Protein AF-A0A8J2BP84-F1 (afdb_monomer_lite)

Secondary structure (DSSP, 8-state):
-HHHHHHHHHHHHHSGGG--HHHHHHHHHHHHHHHHHHHHHHHHHHHHHHHHS-HHHHHHHHHHHHHHHHHHHHHHHHHHHHHHHHHS---HHHHHHHHHHHHHHHHHHHHHHHHHHHHHHHHHT--HHHHHHHHHHHHHHHHHHHHHHHHHHHHHHHTS-GGGSSS----

Structure (mmCIF, N/CA/C/O backbone):
data_AF-A0A8J2BP84-F1
#
_entry.id   AF-A0A8J2BP84-F1
#
loop_
_atom_site.group_PDB
_atom_site.id
_atom_site.type_symbol
_atom_site.label_atom_id
_atom_site.label_alt_id
_atom_site.label_comp_id
_atom_site.label_asym_id
_atom_site.label_entity_id
_atom_site.label_seq_id
_atom_site.pdbx_PDB_ins_code
_atom_site.Cartn_x
_atom_site.Cartn_y
_atom_site.Cartn_z
_atom_site.occupancy
_atom_site.B_iso_or_equiv
_atom_site.auth_seq_id
_atom_site.auth_comp_id
_atom_site.auth_asym_id
_atom_site.auth_atom_id
_atom_site.pdbx_PDB_model_num
ATOM 1 N N . MET A 1 1 ? 14.539 -9.944 6.722 1.00 58.09 1 MET A N 1
ATOM 2 C CA . MET A 1 1 ? 13.502 -8.927 7.027 1.00 58.09 1 MET A CA 1
ATOM 3 C C . MET A 1 1 ? 12.107 -9.347 6.558 1.00 58.09 1 MET A C 1
ATOM 5 O O . MET A 1 1 ? 11.190 -9.264 7.365 1.00 58.09 1 MET A O 1
ATOM 9 N N . CYS A 1 2 ? 11.937 -9.873 5.337 1.00 66.06 2 CYS A N 1
ATOM 10 C CA . CYS A 1 2 ? 10.621 -10.254 4.800 1.00 66.06 2 CYS A CA 1
ATOM 11 C C . CYS A 1 2 ? 9.851 -11.260 5.674 1.00 66.06 2 CYS A C 1
ATOM 13 O O . CYS A 1 2 ? 8.708 -10.993 6.009 1.00 66.06 2 CYS A O 1
ATOM 15 N N . VAL A 1 3 ? 10.474 -12.345 6.149 1.00 78.75 3 VAL A N 1
ATOM 16 C CA . VAL A 1 3 ? 9.793 -13.380 6.966 1.00 78.75 3 VAL A CA 1
ATOM 17 C C . VAL A 1 3 ? 9.072 -12.801 8.194 1.00 78.75 3 VAL A C 1
ATOM 19 O O . VAL A 1 3 ? 7.937 -13.172 8.478 1.00 78.75 3 VAL A O 1
ATOM 22 N N . ARG A 1 4 ? 9.687 -11.831 8.887 1.00 85.62 4 ARG A N 1
ATOM 23 C CA . ARG A 1 4 ? 9.057 -11.154 10.035 1.00 85.62 4 ARG A CA 1
ATOM 24 C C . ARG A 1 4 ? 7.868 -10.293 9.610 1.00 85.62 4 ARG A C 1
ATOM 26 O O . ARG A 1 4 ? 6.871 -10.259 10.321 1.00 85.62 4 ARG A O 1
ATOM 33 N N . ALA A 1 5 ? 7.959 -9.625 8.461 1.00 82.00 5 ALA A N 1
ATOM 34 C CA . ALA A 1 5 ? 6.855 -8.840 7.916 1.00 82.00 5 ALA A CA 1
ATOM 35 C C . ALA A 1 5 ? 5.681 -9.741 7.487 1.00 82.00 5 ALA A C 1
ATOM 37 O O . ALA A 1 5 ? 4.539 -9.454 7.828 1.00 82.00 5 ALA A O 1
ATOM 38 N N . PHE A 1 6 ? 5.959 -10.875 6.836 1.00 86.75 6 PHE A N 1
ATOM 39 C CA . PHE A 1 6 ? 4.956 -11.890 6.491 1.00 86.75 6 PHE A CA 1
ATOM 40 C C . PHE A 1 6 ? 4.245 -12.444 7.735 1.00 86.75 6 PHE A C 1
ATOM 42 O O . PHE A 1 6 ? 3.014 -12.457 7.793 1.00 86.75 6 PHE A O 1
ATOM 49 N N . ALA A 1 7 ? 5.004 -12.850 8.757 1.00 88.75 7 ALA A N 1
ATOM 50 C CA . ALA A 1 7 ? 4.446 -13.325 10.024 1.00 88.75 7 ALA A CA 1
ATOM 51 C C . ALA A 1 7 ? 3.597 -12.244 10.716 1.00 88.75 7 ALA A C 1
ATOM 53 O O . ALA A 1 7 ? 2.510 -12.522 11.216 1.00 88.75 7 ALA A O 1
ATOM 54 N N . TYR A 1 8 ? 4.057 -10.991 10.687 1.00 90.06 8 TYR A N 1
ATOM 55 C CA . TYR A 1 8 ? 3.323 -9.871 11.263 1.00 90.06 8 TYR A CA 1
ATOM 56 C C . TYR A 1 8 ? 1.966 -9.668 10.579 1.00 90.06 8 TYR A C 1
ATOM 58 O O . TYR A 1 8 ? 0.946 -9.750 11.259 1.00 90.06 8 TYR A O 1
ATOM 66 N N . TYR A 1 9 ? 1.926 -9.485 9.252 1.00 91.62 9 TYR A N 1
ATOM 67 C CA . TYR A 1 9 ? 0.669 -9.256 8.524 1.00 91.62 9 TYR A CA 1
ATOM 68 C C . TYR A 1 9 ? -0.277 -10.459 8.584 1.00 91.62 9 TYR A C 1
ATOM 70 O O . TYR A 1 9 ? -1.474 -10.287 8.801 1.00 91.62 9 TYR A O 1
ATOM 78 N N . SER A 1 10 ? 0.246 -11.682 8.468 1.00 91.12 10 SER A N 1
ATOM 79 C CA . SER A 1 10 ? -0.575 -12.894 8.595 1.00 91.12 10 SER A CA 1
ATOM 80 C C . SER A 1 10 ? -1.222 -13.031 9.976 1.00 91.12 10 SER A C 1
ATOM 82 O O . SER A 1 10 ? -2.355 -13.501 10.060 1.00 91.12 10 SER A O 1
ATOM 84 N N . SER A 1 11 ? -0.579 -12.543 11.047 1.00 92.81 11 SER A N 1
ATOM 85 C CA . SER A 1 11 ? -1.179 -12.549 12.389 1.00 92.81 11 SER A CA 1
ATOM 86 C C . SER A 1 11 ? -2.454 -11.702 12.491 1.00 92.81 11 SER A C 1
ATOM 88 O O . SER A 1 11 ? -3.328 -12.015 13.292 1.00 92.81 11 SER A O 1
ATOM 90 N N . PHE A 1 12 ? -2.605 -10.652 11.674 1.00 91.88 12 PHE A N 1
ATOM 91 C CA . PHE A 1 12 ? -3.838 -9.854 11.640 1.00 91.88 12 PHE A CA 1
ATOM 92 C C . PHE A 1 12 ? -4.979 -10.579 10.933 1.00 91.88 12 PHE A C 1
ATOM 94 O O . PHE A 1 12 ? -6.133 -10.309 11.243 1.00 91.88 12 PHE A O 1
ATOM 101 N N . LEU A 1 13 ? -4.668 -11.522 10.040 1.00 90.06 13 LEU A N 1
ATOM 102 C CA . LEU A 1 13 ? -5.655 -12.351 9.347 1.00 90.06 13 LEU A CA 1
ATOM 103 C C . LEU A 1 13 ? -6.114 -13.525 10.211 1.00 90.06 13 LEU A C 1
ATOM 105 O O . LEU A 1 13 ? -7.298 -13.840 10.246 1.00 90.06 13 LEU A O 1
ATOM 109 N N . SE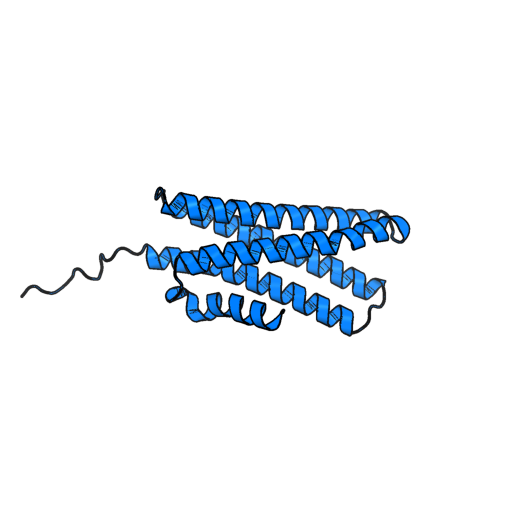R A 1 14 ? -5.183 -14.175 10.912 1.00 88.75 14 SER A N 1
ATOM 110 C CA . SER A 1 14 ? -5.485 -15.360 11.722 1.00 88.75 14 SER A CA 1
ATOM 111 C C . SER A 1 14 ? -6.005 -15.029 13.121 1.00 88.75 14 SER A C 1
ATOM 113 O O . SER A 1 14 ? -6.724 -15.833 13.706 1.00 88.75 14 SER A O 1
ATOM 115 N N . GLN A 1 15 ? -5.655 -13.861 13.668 1.00 90.12 15 GLN A N 1
ATOM 116 C CA . GLN A 1 15 ? -5.951 -13.484 15.055 1.00 90.12 15 GLN A CA 1
ATOM 117 C C . GLN A 1 15 ? -6.616 -12.104 15.156 1.00 90.12 15 GLN A C 1
ATOM 119 O O . GLN A 1 15 ? -6.401 -11.381 16.123 1.00 90.12 15 GLN A O 1
ATOM 124 N N . THR A 1 16 ? -7.429 -11.714 14.167 1.00 87.38 16 THR A N 1
ATOM 125 C CA . THR A 1 16 ? -8.036 -10.371 14.092 1.00 87.38 16 THR A CA 1
ATOM 126 C C . THR A 1 16 ? -8.740 -9.956 15.388 1.00 87.38 16 THR A C 1
ATOM 128 O O . THR A 1 16 ? -8.569 -8.832 15.843 1.00 87.38 16 THR A O 1
ATOM 131 N N . GLN A 1 17 ? -9.512 -10.857 16.005 1.00 85.31 17 GLN A N 1
ATOM 132 C CA . GLN A 1 17 ? -10.330 -10.545 17.185 1.00 85.31 17 GLN A CA 1
ATOM 133 C C . GLN A 1 17 ? -9.518 -10.311 18.464 1.00 85.31 17 GLN A C 1
ATOM 135 O O . GLN A 1 17 ? -10.007 -9.643 19.369 1.00 85.31 17 GLN A O 1
ATOM 140 N N . SER A 1 18 ? -8.298 -10.847 18.553 1.00 86.50 18 SER A N 1
ATOM 141 C CA . SER A 1 18 ? -7.434 -10.650 19.721 1.00 86.50 18 SER A CA 1
ATOM 142 C C . SER A 1 18 ? -6.536 -9.420 19.596 1.00 86.50 18 SER A C 1
ATOM 144 O O . SER A 1 18 ? -5.752 -9.161 20.505 1.00 86.50 18 SER A O 1
ATOM 146 N N . LYS A 1 19 ? -6.596 -8.694 18.471 1.00 90.69 19 LYS A N 1
ATOM 147 C CA . LYS A 1 19 ? -5.803 -7.482 18.254 1.00 90.69 19 LYS A CA 1
ATOM 148 C C . LYS A 1 19 ? -6.382 -6.297 19.011 1.00 90.69 19 LYS A C 1
ATOM 150 O O . LYS A 1 19 ? -7.598 -6.169 19.169 1.00 90.69 19 LYS A O 1
ATOM 155 N N . THR A 1 20 ? -5.498 -5.415 19.445 1.00 89.31 20 THR A N 1
ATOM 156 C CA . THR A 1 20 ? -5.853 -4.156 20.099 1.00 89.31 20 THR A CA 1
ATOM 157 C C . THR A 1 20 ? -5.891 -3.006 19.098 1.00 89.31 20 THR A C 1
ATOM 159 O O . THR A 1 20 ? -5.466 -3.117 17.946 1.00 89.31 20 THR A O 1
ATOM 162 N N . ARG A 1 21 ? -6.382 -1.853 19.553 1.00 85.88 21 ARG A N 1
ATOM 163 C CA . ARG A 1 21 ? -6.298 -0.595 18.805 1.00 85.88 21 ARG A CA 1
ATOM 164 C C . ARG A 1 21 ? -4.848 -0.266 18.441 1.00 85.88 21 ARG A C 1
ATOM 166 O O . ARG A 1 21 ? -4.568 0.158 17.320 1.00 85.88 21 ARG A O 1
ATOM 173 N N . GLU A 1 22 ? -3.947 -0.412 19.404 1.00 89.69 22 GLU A N 1
ATOM 174 C CA . GLU A 1 22 ? -2.531 -0.086 19.270 1.00 89.69 22 GLU A CA 1
ATOM 175 C C . GLU A 1 22 ? -1.877 -0.965 18.200 1.00 89.69 22 GLU A C 1
ATOM 177 O O . GLU A 1 22 ? -1.123 -0.446 17.373 1.00 89.69 22 GLU A O 1
ATOM 182 N N . ASP A 1 23 ? -2.260 -2.246 18.130 1.00 92.06 23 ASP A N 1
ATOM 183 C CA . ASP A 1 23 ? -1.805 -3.169 17.087 1.00 92.06 23 ASP A CA 1
ATOM 184 C C . ASP A 1 23 ? -2.177 -2.662 15.684 1.00 92.06 23 ASP A C 1
ATOM 186 O O . ASP A 1 23 ? -1.351 -2.691 14.771 1.00 92.06 23 ASP A O 1
ATOM 190 N N . PHE A 1 24 ? -3.400 -2.151 15.489 1.00 91.44 24 PHE A N 1
ATOM 191 C CA . PHE A 1 24 ? -3.825 -1.604 14.193 1.00 91.44 24 PHE A CA 1
ATOM 192 C C . PHE A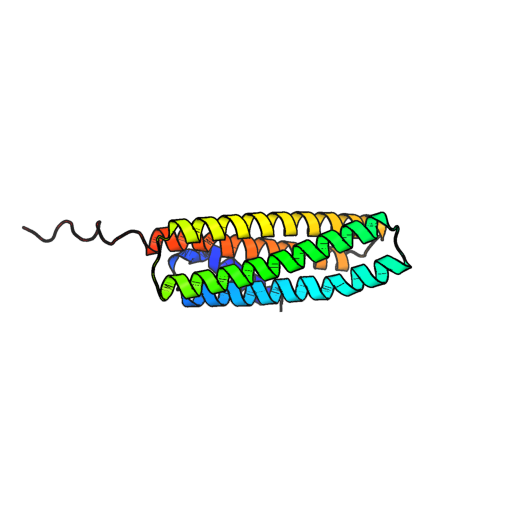 1 24 ? -3.143 -0.273 13.853 1.00 91.44 24 PHE A C 1
ATOM 194 O O . PHE A 1 24 ? -2.791 -0.035 12.697 1.00 91.44 24 PHE A O 1
ATOM 201 N N . ILE A 1 25 ? -2.894 0.594 14.836 1.00 91.19 25 ILE A N 1
ATOM 202 C CA . ILE A 1 25 ? -2.124 1.829 14.608 1.00 91.19 25 ILE A CA 1
ATOM 203 C C . ILE A 1 25 ? -0.691 1.498 14.173 1.00 91.19 25 ILE A C 1
ATOM 205 O O . ILE A 1 25 ? -0.152 2.151 13.270 1.00 91.19 25 ILE A O 1
ATOM 209 N N . GLU A 1 26 ? -0.080 0.487 14.793 1.00 94.00 26 GLU A N 1
ATOM 210 C CA . GLU A 1 26 ? 1.238 -0.007 14.404 1.00 94.00 26 GLU A CA 1
ATOM 211 C C . GLU A 1 26 ? 1.209 -0.651 13.011 1.00 94.00 26 GLU A C 1
ATOM 213 O O . GLU A 1 26 ? 2.096 -0.381 12.194 1.00 94.00 26 GLU A O 1
ATOM 218 N N . LEU A 1 27 ? 0.162 -1.420 12.694 1.00 94.94 27 LEU A N 1
ATOM 219 C CA . LEU A 1 27 ? -0.056 -1.991 11.367 1.00 94.94 27 LEU A CA 1
ATOM 220 C C . LEU A 1 27 ? -0.040 -0.905 10.289 1.00 94.94 27 LEU A C 1
ATOM 222 O O . LEU A 1 27 ? 0.685 -1.042 9.304 1.00 94.94 27 LEU A O 1
ATOM 226 N N . PHE A 1 28 ? -0.786 0.189 10.475 1.00 94.00 28 PHE A N 1
ATOM 227 C CA . PHE A 1 28 ? -0.814 1.289 9.506 1.00 94.00 28 PHE A CA 1
ATOM 228 C C . PHE A 1 28 ? 0.536 2.005 9.393 1.00 94.00 28 PHE A C 1
ATOM 230 O O . PHE A 1 28 ? 0.929 2.402 8.299 1.00 94.00 28 PHE A O 1
ATOM 237 N N . ALA A 1 29 ? 1.276 2.146 10.497 1.00 93.44 29 ALA A N 1
ATOM 238 C CA . ALA A 1 29 ? 2.617 2.727 10.467 1.00 93.44 29 ALA A CA 1
ATOM 239 C C . ALA A 1 29 ? 3.599 1.850 9.669 1.00 93.44 29 ALA A C 1
ATOM 241 O O . ALA A 1 29 ? 4.338 2.349 8.822 1.00 93.44 29 ALA A O 1
ATOM 242 N N . ARG A 1 30 ? 3.576 0.530 9.888 1.00 93.50 30 ARG A N 1
ATOM 243 C CA . ARG A 1 30 ? 4.419 -0.428 9.155 1.00 93.50 30 ARG A CA 1
ATOM 244 C C . ARG A 1 30 ? 4.015 -0.549 7.685 1.00 93.50 30 ARG A C 1
ATOM 246 O O . ARG A 1 30 ? 4.891 -0.658 6.829 1.00 93.50 30 ARG A O 1
ATOM 253 N N . ALA A 1 31 ? 2.717 -0.481 7.391 1.00 93.06 31 ALA A N 1
ATOM 254 C CA . ALA A 1 31 ? 2.197 -0.423 6.029 1.00 93.06 31 ALA A CA 1
ATOM 255 C C . ALA A 1 31 ? 2.714 0.815 5.284 1.00 93.06 31 ALA A C 1
ATOM 257 O O . ALA A 1 31 ? 3.232 0.681 4.179 1.00 93.06 31 ALA A O 1
ATOM 258 N N . LEU A 1 32 ? 2.663 1.989 5.923 1.00 93.88 32 LEU A N 1
ATOM 259 C CA . LEU A 1 32 ? 3.192 3.230 5.358 1.00 93.88 32 LEU A CA 1
ATOM 260 C C . LEU A 1 32 ? 4.685 3.115 5.033 1.00 93.88 32 LEU A C 1
ATOM 262 O O . LEU A 1 32 ? 5.104 3.482 3.939 1.00 93.88 32 LEU A O 1
ATOM 266 N N . ILE A 1 33 ? 5.485 2.577 5.961 1.00 93.31 33 ILE A N 1
ATOM 267 C CA . ILE A 1 33 ? 6.926 2.375 5.746 1.00 93.31 33 ILE A CA 1
ATOM 268 C C . ILE A 1 33 ? 7.168 1.471 4.532 1.00 93.31 33 ILE A C 1
ATOM 270 O O . ILE A 1 33 ? 8.008 1.791 3.693 1.00 93.31 33 ILE A O 1
ATOM 274 N N . LEU A 1 34 ? 6.425 0.365 4.417 1.00 91.38 34 LEU A N 1
ATOM 275 C CA . LEU A 1 34 ? 6.533 -0.532 3.267 1.00 91.38 34 LEU A CA 1
ATOM 276 C C . LEU A 1 34 ? 6.223 0.202 1.955 1.00 91.38 34 LEU A C 1
ATOM 278 O O . LEU A 1 34 ? 6.973 0.056 0.994 1.00 91.38 34 LEU A O 1
ATOM 282 N N . ASP A 1 35 ? 5.162 1.006 1.912 1.00 92.56 35 ASP A N 1
ATOM 283 C CA . ASP A 1 35 ? 4.772 1.725 0.694 1.00 92.56 35 ASP A CA 1
ATOM 284 C C . ASP A 1 35 ? 5.762 2.818 0.299 1.00 92.56 35 ASP A C 1
ATOM 286 O O . ASP A 1 35 ? 6.073 2.955 -0.884 1.00 92.56 35 ASP A O 1
ATOM 290 N N . VAL A 1 36 ? 6.335 3.526 1.275 1.00 93.25 36 VAL A N 1
ATOM 291 C CA . VAL A 1 36 ? 7.424 4.480 1.030 1.00 93.25 36 VAL A CA 1
ATOM 292 C C . VAL A 1 36 ? 8.652 3.764 0.468 1.00 93.25 36 VAL A C 1
ATOM 294 O O . VAL A 1 36 ? 9.230 4.232 -0.509 1.00 93.25 36 VAL A O 1
ATOM 297 N N . ILE A 1 37 ? 9.034 2.610 1.025 1.00 91.81 37 ILE A N 1
ATOM 298 C CA . ILE A 1 37 ? 10.157 1.821 0.498 1.00 91.81 37 ILE A CA 1
ATOM 299 C C . ILE A 1 37 ? 9.880 1.394 -0.947 1.00 91.81 37 ILE A C 1
ATOM 301 O O . ILE A 1 37 ? 10.747 1.557 -1.802 1.00 91.81 37 ILE A O 1
ATOM 305 N N . LEU A 1 38 ? 8.679 0.887 -1.245 1.00 90.06 38 LEU A N 1
ATOM 306 C CA . LEU A 1 38 ? 8.315 0.472 -2.603 1.00 90.06 38 LEU A CA 1
ATOM 307 C C . LEU A 1 38 ? 8.330 1.639 -3.593 1.00 90.06 38 LEU A C 1
ATOM 309 O O . LEU A 1 38 ? 8.813 1.475 -4.711 1.00 90.06 38 LEU A O 1
ATOM 313 N N . PHE A 1 39 ? 7.845 2.810 -3.180 1.00 92.94 39 PHE A N 1
ATOM 314 C CA . PHE A 1 39 ? 7.928 4.034 -3.970 1.00 92.94 39 PHE A CA 1
ATOM 315 C C . PHE A 1 39 ? 9.387 4.407 -4.267 1.00 92.94 39 PHE A C 1
ATOM 317 O O . PHE A 1 39 ? 9.753 4.556 -5.430 1.00 92.94 39 PHE A O 1
ATOM 324 N N . LEU A 1 40 ? 10.241 4.480 -3.240 1.00 92.88 40 LEU A N 1
ATOM 325 C CA . LEU A 1 40 ? 11.648 4.864 -3.391 1.00 92.88 40 LEU A CA 1
ATOM 326 C C . LEU A 1 40 ? 12.433 3.877 -4.264 1.00 92.88 40 LEU A C 1
ATOM 328 O O . LEU A 1 40 ? 13.209 4.296 -5.117 1.00 92.88 40 LEU A O 1
ATOM 332 N N . VAL A 1 41 ? 12.199 2.573 -4.099 1.00 89.31 41 VAL A N 1
ATOM 333 C CA . VAL A 1 41 ? 12.844 1.522 -4.905 1.00 89.31 41 VAL A CA 1
ATOM 334 C C . VAL A 1 41 ? 12.393 1.565 -6.370 1.00 89.31 41 VAL A C 1
ATOM 336 O O . VAL A 1 41 ? 13.138 1.146 -7.255 1.00 89.31 41 VAL A O 1
ATOM 339 N N . GLN A 1 42 ? 11.206 2.103 -6.660 1.00 88.19 42 GLN A N 1
ATOM 340 C CA . GLN A 1 42 ? 10.713 2.244 -8.030 1.00 88.19 42 GLN A CA 1
ATOM 341 C C . GLN A 1 42 ? 11.294 3.477 -8.753 1.00 88.19 42 GLN A 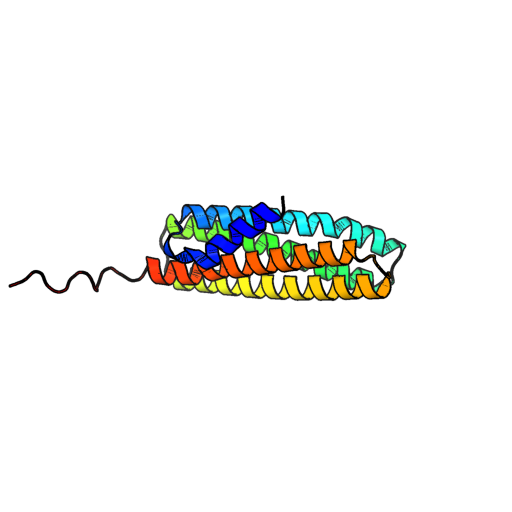C 1
ATOM 343 O O . GLN A 1 42 ? 11.306 3.494 -9.984 1.00 88.19 42 GLN A O 1
ATOM 348 N N . ILE A 1 43 ? 11.834 4.476 -8.039 1.00 89.94 43 ILE A N 1
ATOM 349 C CA . ILE A 1 43 ? 12.420 5.684 -8.654 1.00 89.94 43 ILE A CA 1
ATOM 350 C C . ILE A 1 43 ? 13.592 5.346 -9.594 1.00 89.94 43 ILE A C 1
ATOM 352 O O . ILE A 1 43 ? 13.531 5.761 -10.753 1.00 89.94 43 ILE A O 1
ATOM 356 N N . PRO A 1 44 ? 14.617 4.560 -9.191 1.00 86.25 44 PRO A N 1
ATOM 357 C CA . PRO A 1 44 ? 15.705 4.181 -10.096 1.00 86.25 44 PRO A CA 1
ATOM 358 C C . PRO A 1 44 ? 15.213 3.487 -11.367 1.00 86.25 44 PRO A C 1
ATOM 360 O O . PRO A 1 44 ? 15.758 3.707 -12.442 1.00 86.25 44 PRO A O 1
ATOM 363 N N . SER A 1 45 ? 14.143 2.691 -11.267 1.00 81.31 45 SER A N 1
ATOM 364 C CA . SER A 1 45 ? 13.533 2.035 -12.426 1.00 81.31 45 SER A CA 1
ATOM 365 C C . SER A 1 45 ? 12.963 3.051 -13.424 1.00 81.31 45 SER A C 1
ATOM 367 O O . SER A 1 45 ? 13.094 2.852 -14.629 1.00 81.31 45 SER A O 1
ATOM 369 N N . VAL A 1 46 ? 12.381 4.163 -12.968 1.00 84.75 46 VAL A N 1
ATOM 370 C CA . VAL A 1 46 ? 11.947 5.247 -13.868 1.00 84.75 46 VAL A CA 1
ATOM 371 C C . VAL A 1 46 ? 13.154 5.946 -14.491 1.00 84.75 46 VAL A C 1
ATOM 373 O O . VAL A 1 46 ? 13.184 6.097 -15.705 1.00 84.75 46 VAL A O 1
ATOM 376 N N . VAL A 1 47 ? 14.155 6.313 -13.684 1.00 85.62 47 VAL A N 1
ATOM 377 C CA . VAL A 1 47 ? 15.346 7.053 -14.146 1.00 85.62 47 VAL A CA 1
ATOM 378 C C . VAL A 1 47 ? 16.106 6.270 -15.217 1.00 85.62 47 VAL A C 1
ATOM 380 O O . VAL A 1 47 ? 16.325 6.788 -16.304 1.00 85.62 47 VAL A O 1
ATOM 383 N N . ILE A 1 48 ? 16.414 4.997 -14.955 1.00 80.31 48 ILE A N 1
ATOM 384 C CA . ILE A 1 48 ? 17.051 4.105 -15.936 1.00 80.31 48 ILE A CA 1
ATOM 385 C C . ILE A 1 48 ? 16.123 3.903 -17.144 1.00 80.31 48 ILE A C 1
ATOM 387 O O . ILE A 1 48 ? 16.568 3.849 -18.284 1.00 80.31 48 ILE A O 1
ATOM 391 N N . GLY A 1 49 ? 14.809 3.823 -16.922 1.00 78.38 49 GLY A N 1
ATOM 392 C CA . GLY A 1 49 ? 13.842 3.674 -18.007 1.00 78.38 49 GLY A CA 1
ATOM 393 C C . GLY A 1 49 ? 13.900 4.804 -19.035 1.00 78.38 49 GLY A C 1
ATOM 394 O O . GLY A 1 49 ? 13.758 4.526 -20.218 1.00 78.38 49 GLY A O 1
ATOM 395 N N . VAL A 1 50 ? 14.145 6.047 -18.611 1.00 79.94 50 VAL A N 1
ATOM 396 C CA . VAL A 1 50 ? 14.237 7.208 -19.517 1.00 79.94 50 VAL A CA 1
ATOM 397 C C . VAL A 1 50 ? 15.379 7.061 -20.525 1.00 79.94 50 VAL A C 1
ATOM 399 O O . VAL A 1 50 ? 15.252 7.520 -21.656 1.00 79.94 50 VAL A O 1
ATOM 402 N N . GLU A 1 51 ? 16.477 6.420 -20.130 1.00 78.75 51 GLU A N 1
ATOM 403 C CA . GLU A 1 51 ? 17.665 6.268 -20.975 1.00 78.75 51 GLU A CA 1
ATOM 404 C C . GLU A 1 51 ? 17.605 5.026 -21.876 1.00 78.75 51 GLU A C 1
ATOM 406 O O . GLU A 1 51 ? 18.171 5.037 -22.968 1.00 78.75 51 GLU A O 1
ATOM 411 N N . PHE A 1 52 ? 16.927 3.959 -21.436 1.00 76.50 52 PHE A N 1
ATOM 412 C CA . PHE A 1 52 ? 17.048 2.631 -22.054 1.00 76.50 52 PHE A CA 1
ATOM 413 C C . PHE A 1 52 ? 15.731 2.004 -22.534 1.00 76.50 52 PHE A C 1
ATOM 415 O O . PHE A 1 52 ? 15.770 0.921 -23.116 1.00 76.50 52 PHE A O 1
ATOM 422 N N . LEU A 1 53 ? 14.569 2.620 -22.284 1.00 76.00 53 LEU A N 1
ATOM 423 C CA . LEU A 1 53 ? 13.262 2.062 -22.654 1.00 76.00 53 LEU A CA 1
ATOM 424 C C . LEU A 1 53 ? 12.455 2.993 -23.551 1.00 76.00 53 LEU A C 1
ATOM 426 O O . LEU A 1 53 ? 12.625 4.211 -23.538 1.00 76.00 53 LEU A O 1
ATOM 430 N N . ASP A 1 54 ? 11.501 2.403 -24.274 1.00 82.50 54 ASP A N 1
ATOM 431 C CA . ASP A 1 54 ? 10.549 3.167 -25.070 1.00 82.50 54 ASP A CA 1
ATOM 432 C C . ASP A 1 54 ? 9.752 4.155 -24.195 1.00 82.50 54 ASP A C 1
ATOM 434 O O . ASP A 1 54 ? 9.340 3.811 -23.077 1.00 82.50 54 ASP A O 1
ATOM 438 N N . PRO A 1 55 ? 9.425 5.354 -24.714 1.00 83.75 55 PRO A N 1
ATOM 439 C CA . PRO A 1 55 ? 8.684 6.376 -23.971 1.00 83.75 55 PRO A CA 1
ATOM 440 C C . PRO A 1 55 ? 7.347 5.891 -23.389 1.00 83.75 55 PRO A C 1
ATOM 442 O O . PRO A 1 55 ? 6.915 6.354 -22.332 1.00 83.75 55 PRO A O 1
ATOM 445 N N . SER A 1 56 ? 6.688 4.937 -24.052 1.00 84.12 56 SER A N 1
ATOM 446 C CA . SER A 1 56 ? 5.446 4.314 -23.582 1.00 84.12 56 SER A CA 1
ATOM 447 C C . SER A 1 56 ? 5.649 3.517 -22.289 1.00 84.12 56 SER A C 1
ATOM 449 O O . SER A 1 56 ? 4.846 3.632 -21.364 1.00 84.12 56 SER A O 1
ATOM 451 N N . TRP A 1 57 ? 6.745 2.765 -22.175 1.00 82.69 57 TRP A N 1
ATOM 452 C CA . TRP A 1 57 ? 7.097 2.022 -20.963 1.00 82.69 57 TRP A CA 1
ATOM 453 C C . TRP A 1 57 ? 7.529 2.946 -19.827 1.00 82.69 57 TRP A C 1
ATOM 455 O O . TRP A 1 57 ? 7.176 2.709 -18.669 1.00 82.69 57 TRP A O 1
ATOM 465 N N . VAL A 1 58 ? 8.226 4.039 -20.149 1.00 85.75 58 VAL A N 1
ATOM 466 C CA . VAL A 1 58 ? 8.540 5.096 -19.177 1.00 85.75 58 VAL A CA 1
ATOM 467 C C . VAL A 1 58 ? 7.255 5.693 -18.607 1.00 85.75 58 VAL A C 1
ATOM 469 O O . VAL A 1 58 ? 7.122 5.805 -17.388 1.00 85.75 58 VAL A O 1
ATOM 472 N N . LEU A 1 59 ? 6.274 6.001 -19.461 1.00 88.00 59 LEU A N 1
ATOM 473 C CA . LEU A 1 59 ? 4.984 6.538 -19.032 1.00 88.00 59 LEU A CA 1
ATOM 474 C C . LEU A 1 59 ? 4.247 5.576 -18.088 1.00 88.00 59 LEU A C 1
ATOM 476 O O . LEU A 1 59 ? 3.775 6.003 -17.035 1.00 88.00 59 LEU A O 1
ATOM 480 N N . VAL A 1 60 ? 4.206 4.277 -18.404 1.00 89.06 60 VAL A N 1
ATOM 481 C CA . VAL A 1 60 ? 3.615 3.253 -17.518 1.00 89.06 60 VAL A CA 1
ATOM 482 C C . VAL A 1 60 ? 4.308 3.238 -16.151 1.00 89.06 60 VAL A C 1
ATOM 484 O O . VAL A 1 60 ? 3.636 3.192 -15.118 1.00 89.06 60 VAL A O 1
ATOM 487 N N . ARG A 1 61 ? 5.643 3.344 -16.113 1.00 88.19 61 ARG A N 1
ATOM 488 C CA . ARG A 1 61 ? 6.404 3.390 -14.853 1.00 88.19 61 ARG A CA 1
ATOM 489 C C . ARG A 1 61 ? 6.146 4.665 -14.050 1.00 88.19 61 ARG A C 1
ATOM 491 O O . ARG A 1 61 ? 6.059 4.585 -12.826 1.00 88.19 61 ARG A O 1
ATOM 498 N N . VAL A 1 62 ? 5.994 5.815 -14.705 1.00 91.19 62 VAL A N 1
ATOM 499 C CA . VAL A 1 62 ? 5.628 7.083 -14.048 1.00 91.19 62 VAL A CA 1
ATOM 500 C C . VAL A 1 62 ? 4.221 7.000 -13.454 1.00 91.19 62 VAL A C 1
ATOM 502 O O . VAL A 1 62 ? 4.019 7.400 -12.308 1.00 91.19 62 VAL A O 1
ATOM 505 N N . ILE A 1 63 ? 3.262 6.421 -14.185 1.00 92.69 63 ILE A N 1
ATOM 506 C CA . ILE A 1 63 ? 1.903 6.181 -13.680 1.00 92.69 63 ILE A CA 1
ATOM 507 C C . ILE A 1 63 ? 1.956 5.264 -12.453 1.00 92.69 63 ILE A C 1
ATOM 509 O O . ILE A 1 63 ? 1.391 5.598 -11.414 1.00 92.69 63 ILE A O 1
ATOM 513 N N . LEU A 1 64 ? 2.688 4.148 -12.524 1.00 92.81 64 LEU A N 1
ATOM 514 C CA . LEU A 1 64 ? 2.876 3.258 -11.377 1.00 92.81 64 LEU A CA 1
ATOM 515 C C . LEU A 1 64 ? 3.491 3.992 -10.176 1.00 92.81 64 LEU A C 1
ATOM 517 O O . LEU A 1 64 ? 3.030 3.817 -9.049 1.00 92.81 64 LEU A O 1
ATOM 521 N N . LEU A 1 65 ? 4.503 4.831 -10.404 1.00 93.69 65 LEU A N 1
ATOM 522 C CA . LEU A 1 65 ? 5.147 5.614 -9.352 1.00 93.69 65 LEU A CA 1
ATOM 523 C C . LEU A 1 65 ? 4.152 6.574 -8.673 1.00 93.69 65 LEU A C 1
ATOM 525 O O . LEU A 1 65 ? 4.126 6.659 -7.444 1.00 93.69 65 LEU A O 1
ATOM 529 N N . ALA A 1 66 ? 3.289 7.235 -9.449 1.00 94.25 66 ALA A N 1
ATOM 530 C CA . ALA A 1 66 ? 2.227 8.091 -8.923 1.00 94.25 66 ALA A CA 1
ATOM 531 C C . ALA A 1 66 ? 1.203 7.300 -8.089 1.00 94.25 66 ALA A C 1
ATOM 533 O O . ALA A 1 66 ? 0.809 7.749 -7.012 1.00 94.25 66 ALA A O 1
ATOM 534 N N . PHE A 1 67 ? 0.821 6.099 -8.535 1.00 95.31 67 PHE A N 1
ATOM 535 C CA . PHE A 1 67 ? -0.070 5.212 -7.780 1.00 95.31 67 PHE A CA 1
ATOM 536 C C . PHE A 1 67 ? 0.555 4.754 -6.458 1.00 95.31 67 PHE A C 1
ATOM 538 O O . PHE A 1 67 ? -0.117 4.787 -5.429 1.00 95.31 67 PHE A O 1
ATOM 545 N N . LEU A 1 68 ? 1.841 4.386 -6.454 1.00 94.00 68 LEU A N 1
ATOM 546 C CA . LEU A 1 68 ? 2.567 4.007 -5.236 1.00 94.00 68 LEU A CA 1
ATOM 547 C C . LEU A 1 68 ? 2.647 5.165 -4.231 1.00 94.00 68 LEU A C 1
ATOM 549 O O . LEU A 1 68 ? 2.456 4.948 -3.035 1.00 94.00 68 LEU A O 1
ATOM 553 N N . LEU A 1 69 ? 2.877 6.392 -4.708 1.00 95.12 69 LEU A N 1
ATOM 554 C CA . LEU A 1 69 ? 2.872 7.581 -3.856 1.00 95.12 69 LEU A CA 1
ATOM 555 C C . LEU A 1 69 ? 1.481 7.857 -3.275 1.00 95.12 69 LEU A C 1
ATOM 557 O O . LEU A 1 69 ? 1.343 8.080 -2.073 1.00 95.12 69 LEU A O 1
ATOM 561 N N . ALA A 1 70 ? 0.447 7.811 -4.117 1.00 95.00 70 ALA A N 1
ATOM 562 C CA . ALA A 1 70 ? -0.935 7.989 -3.688 1.00 95.00 70 ALA A CA 1
ATOM 563 C C . ALA A 1 70 ? -1.356 6.923 -2.665 1.00 95.00 70 ALA A C 1
ATOM 565 O O . ALA A 1 70 ? -2.054 7.241 -1.706 1.00 95.00 70 ALA A O 1
ATOM 566 N N . ASP A 1 71 ? -0.885 5.683 -2.823 1.00 93.38 71 ASP A N 1
ATOM 567 C CA . ASP A 1 71 ? -1.114 4.589 -1.877 1.00 93.38 71 ASP A CA 1
ATOM 568 C C . ASP A 1 71 ? -0.490 4.897 -0.503 1.00 93.38 71 ASP A C 1
ATOM 570 O O . ASP A 1 71 ? -1.177 4.834 0.516 1.00 93.38 71 ASP A O 1
ATOM 574 N N . ALA A 1 72 ? 0.770 5.351 -0.464 1.00 94.12 72 ALA A N 1
ATOM 575 C CA . ALA A 1 72 ? 1.418 5.777 0.779 1.00 94.12 72 ALA A CA 1
ATOM 576 C C . ALA A 1 72 ? 0.663 6.938 1.458 1.00 94.12 72 ALA A C 1
ATOM 578 O O . ALA A 1 72 ? 0.416 6.911 2.667 1.00 94.12 72 ALA A O 1
ATOM 579 N N . ILE A 1 73 ? 0.232 7.937 0.681 1.00 95.38 73 ILE A N 1
ATOM 580 C CA . ILE A 1 73 ? -0.560 9.069 1.186 1.00 95.38 73 ILE A CA 1
ATOM 581 C C . ILE A 1 73 ? -1.906 8.587 1.744 1.00 95.38 73 ILE A C 1
ATOM 583 O O . ILE A 1 73 ? -2.312 9.020 2.824 1.00 95.38 73 ILE A O 1
ATOM 587 N N . ALA A 1 74 ? -2.586 7.670 1.055 1.00 94.38 74 ALA A N 1
ATOM 588 C CA . ALA A 1 74 ? -3.867 7.118 1.484 1.00 94.38 74 ALA A CA 1
ATOM 589 C C . ALA A 1 74 ? -3.747 6.366 2.820 1.00 94.38 74 ALA A C 1
ATOM 591 O O . ALA A 1 74 ? -4.590 6.533 3.704 1.00 94.38 74 ALA A O 1
ATOM 592 N N . ILE A 1 75 ? -2.666 5.605 3.012 1.00 94.88 75 ILE A N 1
ATOM 593 C CA . ILE A 1 75 ? -2.375 4.909 4.273 1.00 94.88 75 ILE A CA 1
ATOM 594 C C . ILE A 1 75 ? -2.051 5.895 5.398 1.00 94.88 75 ILE A C 1
ATOM 596 O O . ILE A 1 75 ? -2.557 5.744 6.514 1.00 94.88 75 ILE A O 1
ATOM 600 N N . ALA A 1 76 ? -1.259 6.934 5.120 1.00 94.56 76 ALA A N 1
ATOM 601 C CA . ALA A 1 76 ? -0.986 7.991 6.091 1.00 94.56 76 ALA A CA 1
ATOM 602 C C . ALA A 1 76 ? -2.282 8.705 6.520 1.00 94.56 76 ALA A C 1
ATOM 604 O O . ALA A 1 76 ? -2.528 8.887 7.715 1.00 94.56 76 ALA A O 1
ATOM 605 N N . ALA A 1 77 ? -3.149 9.038 5.560 1.00 93.19 77 ALA A N 1
ATOM 606 C CA . ALA A 1 77 ? -4.444 9.658 5.814 1.00 93.19 77 ALA A CA 1
ATOM 607 C C . ALA A 1 77 ? -5.376 8.742 6.622 1.00 93.19 77 ALA A C 1
ATOM 609 O O . ALA A 1 77 ? -6.018 9.206 7.568 1.00 93.19 77 ALA A O 1
ATOM 610 N N . LEU A 1 78 ? -5.417 7.441 6.305 1.00 93.25 78 LEU A N 1
ATOM 611 C CA . LEU A 1 78 ? -6.170 6.451 7.075 1.00 93.25 78 LEU A CA 1
ATOM 612 C C . LEU A 1 78 ? -5.686 6.403 8.523 1.00 93.25 78 LEU A C 1
ATOM 614 O O . LEU A 1 78 ? -6.500 6.505 9.437 1.00 93.25 78 LEU A O 1
ATOM 618 N N . ARG A 1 79 ? -4.371 6.324 8.745 1.00 93.12 79 ARG A N 1
ATOM 619 C CA . ARG A 1 79 ? -3.791 6.317 10.093 1.00 93.12 79 ARG A CA 1
ATOM 620 C C . ARG A 1 79 ? -4.196 7.559 10.886 1.00 93.12 79 ARG A C 1
ATOM 622 O O . ARG A 1 79 ? -4.619 7.436 12.034 1.00 93.12 79 ARG A O 1
ATOM 629 N N . CYS A 1 80 ? -4.103 8.743 10.282 1.00 91.12 80 CYS A N 1
ATOM 630 C CA . CYS A 1 80 ? -4.524 9.992 10.918 1.00 91.12 80 CYS A CA 1
ATOM 631 C C . CYS A 1 80 ? -6.022 9.989 11.250 1.00 91.12 80 CYS A C 1
ATOM 633 O O . CYS A 1 80 ? -6.401 10.382 12.353 1.00 91.12 80 CYS A O 1
ATOM 635 N N . LYS A 1 81 ? -6.874 9.495 10.341 1.00 90.19 81 LYS A N 1
ATOM 636 C CA . LYS A 1 81 ? -8.317 9.371 10.594 1.00 90.19 81 LYS A CA 1
ATOM 637 C C . LYS A 1 81 ? -8.638 8.386 11.711 1.00 90.19 81 LYS A C 1
ATOM 639 O O . LYS A 1 81 ? -9.488 8.694 12.537 1.00 90.19 81 LYS A O 1
ATOM 644 N N . VAL A 1 82 ? -7.957 7.244 11.770 1.00 89.88 82 VAL A N 1
ATOM 645 C CA . VAL A 1 82 ? -8.121 6.264 12.853 1.00 89.88 82 VAL A CA 1
ATOM 646 C C . VAL A 1 82 ? -7.714 6.881 14.193 1.00 89.88 82 VAL A C 1
ATOM 648 O O . VAL A 1 82 ? -8.449 6.771 15.167 1.00 89.88 82 VAL A O 1
ATOM 651 N N . LEU A 1 83 ? -6.587 7.595 14.254 1.00 89.50 83 LEU A N 1
ATOM 652 C CA . LEU A 1 83 ? -6.168 8.295 15.474 1.00 89.50 83 LEU A CA 1
ATOM 653 C C . LEU A 1 83 ? -7.188 9.352 15.917 1.00 89.50 83 LEU A C 1
ATOM 655 O O . LEU A 1 83 ? -7.516 9.419 17.100 1.00 89.50 83 LEU A O 1
ATOM 659 N N . ALA A 1 84 ? -7.714 10.139 14.975 1.00 86.94 84 ALA A N 1
ATOM 660 C CA . ALA A 1 84 ? -8.734 11.145 15.252 1.00 86.94 84 ALA A CA 1
ATOM 661 C C . ALA A 1 84 ? -10.055 10.522 15.728 1.00 86.94 84 ALA A C 1
ATOM 663 O O . ALA A 1 84 ? -10.646 11.020 16.682 1.00 86.94 84 ALA A O 1
ATOM 664 N N . TYR A 1 85 ? -10.476 9.414 15.111 1.00 85.50 85 TYR A N 1
ATOM 665 C CA . TYR A 1 85 ? -11.690 8.677 15.466 1.00 85.50 85 TYR A CA 1
ATOM 666 C C . TYR A 1 85 ? -11.718 8.278 16.941 1.00 85.50 85 TYR A C 1
ATOM 668 O O . TYR A 1 85 ? -12.729 8.428 17.611 1.00 85.50 85 TYR A O 1
ATOM 676 N N . TYR A 1 86 ? -10.594 7.820 17.484 1.00 77.88 86 TYR A N 1
ATOM 677 C CA . TYR A 1 86 ? -10.551 7.425 18.889 1.00 77.88 86 TYR A CA 1
ATOM 678 C C . TYR A 1 86 ? -10.470 8.594 19.871 1.00 77.88 86 TYR A C 1
ATOM 680 O O . TYR A 1 86 ? -10.824 8.429 21.034 1.00 77.88 86 TYR A O 1
ATOM 688 N N . ASN A 1 87 ? -9.983 9.754 19.431 1.00 80.81 87 ASN A N 1
ATOM 689 C CA . ASN A 1 87 ? -9.946 10.955 20.266 1.00 80.81 87 ASN A CA 1
ATOM 690 C C . ASN A 1 87 ? -11.298 11.686 20.267 1.00 80.81 87 ASN A C 1
ATOM 692 O O . ASN A 1 87 ? -11.607 12.400 21.215 1.00 80.81 87 ASN A O 1
ATOM 696 N N . SER A 1 88 ? -12.094 11.511 19.211 1.00 76.69 88 SER A N 1
ATOM 697 C CA . SER A 1 88 ? -13.455 12.027 19.092 1.00 76.69 88 SER A CA 1
ATOM 698 C C . SER A 1 88 ? -14.294 11.037 18.272 1.00 76.69 88 SER A C 1
ATOM 700 O O . SER A 1 88 ? -14.217 11.056 17.034 1.00 76.69 88 SER A O 1
ATOM 702 N N . PRO A 1 89 ? -15.040 10.129 18.933 1.00 69.69 89 PRO A N 1
ATOM 703 C CA . PRO A 1 89 ? -15.784 9.076 18.253 1.00 69.69 89 PRO A CA 1
ATOM 704 C C . PRO A 1 89 ? -16.923 9.668 17.417 1.00 69.69 89 PRO A C 1
ATOM 706 O O . PRO A 1 89 ? -17.988 10.024 17.913 1.00 69.69 89 PRO A O 1
ATOM 709 N N . ASN A 1 90 ? -16.663 9.771 16.116 1.00 69.62 90 ASN A N 1
ATOM 710 C CA . ASN A 1 90 ? -17.654 9.979 15.062 1.00 69.62 90 ASN A CA 1
ATOM 711 C C . ASN A 1 90 ? -18.383 8.653 14.749 1.00 69.62 90 ASN A C 1
ATOM 713 O O . ASN A 1 90 ? -18.000 7.612 15.275 1.00 69.62 90 ASN A O 1
ATOM 717 N N . PRO A 1 91 ? -19.411 8.617 13.882 1.00 74.31 91 PRO A N 1
ATOM 718 C CA . PRO A 1 91 ? -19.990 7.346 13.447 1.00 74.31 91 PRO A CA 1
ATOM 719 C C . PRO A 1 91 ? -18.972 6.497 12.666 1.00 74.31 91 PRO A C 1
ATOM 721 O O . PRO A 1 91 ? -18.427 6.924 11.642 1.00 74.31 91 PRO A O 1
ATOM 724 N N . ALA A 1 92 ? -18.767 5.258 13.111 1.00 78.12 92 ALA A N 1
ATOM 725 C CA . ALA A 1 92 ? -17.821 4.297 12.540 1.00 78.12 92 ALA A CA 1
ATOM 726 C C . ALA A 1 92 ? -18.029 3.982 11.057 1.00 78.12 92 ALA A C 1
ATOM 728 O O . ALA A 1 92 ? -17.076 3.669 10.341 1.00 78.12 92 ALA A O 1
ATOM 729 N N . ALA A 1 93 ? -19.261 4.130 10.565 1.00 78.56 93 ALA A N 1
ATOM 730 C CA . ALA A 1 93 ? -19.599 3.952 9.156 1.00 78.56 93 ALA A CA 1
ATOM 731 C C . ALA A 1 93 ? -18.719 4.815 8.230 1.00 78.56 93 ALA A C 1
ATOM 733 O O . ALA A 1 93 ? -18.302 4.361 7.162 1.00 78.56 93 ALA A O 1
ATOM 734 N N . GLY A 1 94 ? -18.373 6.036 8.660 1.00 82.38 94 GLY A N 1
ATOM 735 C CA . GLY A 1 94 ? -17.472 6.912 7.910 1.00 82.38 94 GLY A CA 1
ATOM 736 C C . GLY A 1 94 ? -16.041 6.375 7.846 1.00 82.38 94 GLY A C 1
ATOM 737 O O . GLY A 1 94 ? -15.381 6.497 6.815 1.00 82.38 94 GLY A O 1
ATOM 738 N N . LEU A 1 95 ? -15.570 5.734 8.919 1.00 87.25 95 LEU A N 1
ATOM 739 C CA . LEU A 1 95 ? -14.239 5.134 8.975 1.00 87.25 95 LEU A CA 1
ATOM 740 C C . LEU A 1 95 ? -14.161 3.868 8.114 1.00 87.25 95 LEU A C 1
ATOM 742 O O . LEU A 1 95 ? -13.219 3.724 7.337 1.00 87.25 95 LEU A O 1
ATOM 746 N N . VAL A 1 96 ? -15.179 3.006 8.175 1.00 88.69 96 VAL A N 1
ATOM 747 C CA . VAL A 1 96 ? -15.276 1.799 7.336 1.00 88.69 96 VAL A CA 1
ATOM 748 C C . VAL A 1 96 ? -15.264 2.154 5.848 1.00 88.69 96 VAL A C 1
ATOM 750 O O . VAL A 1 96 ? -14.550 1.525 5.069 1.00 88.69 96 VAL A O 1
ATOM 753 N N . CYS A 1 97 ? -15.991 3.200 5.441 1.00 89.44 97 CYS A N 1
ATOM 754 C CA . CYS A 1 97 ? -15.990 3.663 4.052 1.00 89.44 97 CYS A CA 1
ATOM 755 C C . CYS A 1 97 ? -14.580 4.057 3.575 1.00 89.44 97 CYS A C 1
ATOM 757 O O . CYS A 1 97 ? -14.141 3.638 2.502 1.00 89.44 97 CYS A O 1
ATOM 759 N N . VAL A 1 98 ? -13.831 4.795 4.402 1.00 90.69 98 VAL A N 1
ATOM 760 C CA . VAL A 1 98 ? -12.442 5.172 4.092 1.00 90.69 98 VAL A CA 1
ATOM 761 C C . VAL A 1 98 ? -11.545 3.939 3.999 1.00 90.69 98 VAL A C 1
ATOM 763 O O . VAL A 1 98 ? -10.757 3.840 3.064 1.00 90.69 98 VAL A O 1
ATOM 766 N N . VAL A 1 99 ? -11.672 2.988 4.928 1.00 93.25 99 VAL A N 1
ATOM 767 C CA . VAL A 1 99 ? -10.891 1.739 4.908 1.00 93.25 99 VAL A CA 1
ATOM 768 C C . VAL A 1 99 ? -11.128 0.979 3.604 1.00 93.25 99 VAL A C 1
ATOM 770 O O . VAL A 1 99 ? -10.164 0.600 2.943 1.00 93.25 99 VAL A O 1
ATOM 773 N N . ARG A 1 100 ? -12.387 0.817 3.183 1.00 93.25 100 ARG A N 1
ATOM 774 C CA . ARG A 1 100 ? -12.735 0.138 1.924 1.00 93.25 100 ARG A CA 1
ATOM 775 C C . ARG A 1 100 ? -12.152 0.839 0.702 1.00 93.25 100 ARG A C 1
ATOM 777 O O . ARG A 1 100 ? -11.617 0.169 -0.178 1.00 93.25 100 ARG A O 1
ATOM 784 N N . PHE A 1 101 ? -12.212 2.171 0.664 1.00 93.62 101 PHE A N 1
ATOM 785 C CA . PHE A 1 101 ? -11.598 2.950 -0.410 1.00 93.62 101 PHE A CA 1
ATOM 786 C C . PHE A 1 101 ? -10.083 2.715 -0.479 1.00 93.62 101 PHE A C 1
ATOM 788 O O . PHE A 1 101 ? -9.554 2.419 -1.548 1.00 93.62 101 PHE A O 1
ATOM 795 N N . VAL A 1 102 ? -9.396 2.780 0.665 1.00 93.94 102 VAL A N 1
ATOM 796 C CA . VAL A 1 102 ? -7.946 2.554 0.753 1.00 93.94 102 VAL A CA 1
ATOM 797 C C . VAL A 1 102 ? -7.588 1.132 0.325 1.00 93.94 102 VAL A C 1
ATOM 799 O O . VAL A 1 102 ? -6.688 0.954 -0.485 1.00 93.94 102 VAL A O 1
ATOM 802 N N . VAL A 1 103 ? -8.323 0.121 0.795 1.00 94.81 103 VAL A N 1
ATOM 803 C CA . VAL A 1 103 ? -8.120 -1.283 0.400 1.00 94.81 103 VAL A CA 1
ATOM 804 C C . VAL A 1 103 ? -8.297 -1.466 -1.109 1.00 94.81 103 VAL A C 1
ATOM 806 O O . VAL A 1 103 ? -7.446 -2.085 -1.747 1.00 94.81 103 VAL A O 1
ATOM 809 N N . GLY A 1 104 ? -9.356 -0.899 -1.698 1.00 93.31 104 GLY A N 1
ATOM 810 C CA . GLY A 1 104 ? -9.601 -0.964 -3.143 1.00 93.31 104 GLY A CA 1
ATOM 811 C C . GLY A 1 104 ? -8.513 -0.264 -3.965 1.00 93.31 104 GLY A C 1
ATOM 812 O O . GLY A 1 104 ? -8.027 -0.810 -4.961 1.00 93.31 104 GLY A O 1
ATOM 813 N N . TRP A 1 105 ? -8.068 0.911 -3.515 1.00 94.75 105 TRP A N 1
ATOM 814 C CA . TRP A 1 105 ? -6.959 1.643 -4.129 1.00 94.75 105 TRP A CA 1
ATOM 815 C C . TRP A 1 105 ? -5.642 0.859 -4.064 1.00 94.75 105 TRP A C 1
ATOM 817 O O . TRP A 1 105 ? -4.963 0.669 -5.079 1.00 94.75 105 TRP A O 1
ATOM 827 N N . SER A 1 106 ? -5.297 0.334 -2.887 1.00 94.00 106 SER A N 1
ATOM 828 C CA . SER A 1 106 ? -4.091 -0.470 -2.704 1.00 94.00 106 SER A CA 1
ATOM 829 C C . SER A 1 106 ? -4.131 -1.758 -3.529 1.00 94.00 106 SER A C 1
ATOM 831 O O . SER A 1 106 ? -3.112 -2.133 -4.105 1.00 94.00 106 SER A O 1
ATOM 833 N N . ALA A 1 107 ? -5.288 -2.421 -3.641 1.00 93.38 107 ALA A N 1
ATOM 834 C CA . ALA A 1 107 ? -5.454 -3.609 -4.481 1.00 93.38 107 ALA A CA 1
ATOM 835 C C . ALA A 1 107 ? -5.224 -3.294 -5.969 1.00 93.38 107 ALA A C 1
ATOM 837 O O . ALA A 1 107 ? -4.513 -4.028 -6.655 1.00 93.38 107 ALA A O 1
ATOM 838 N N . THR A 1 108 ? -5.739 -2.159 -6.448 1.00 93.50 108 THR A N 1
ATOM 839 C CA . THR A 1 108 ? -5.488 -1.675 -7.817 1.00 93.50 108 THR A CA 1
ATOM 840 C C . THR A 1 108 ? -3.997 -1.412 -8.041 1.00 93.50 108 THR A C 1
ATOM 842 O O . THR A 1 108 ? -3.423 -1.831 -9.046 1.00 93.50 108 THR A O 1
ATOM 845 N N . THR A 1 109 ? -3.334 -0.793 -7.062 1.00 93.19 109 THR A N 1
ATOM 846 C CA . THR A 1 109 ? -1.888 -0.530 -7.103 1.00 93.19 109 THR A CA 1
ATOM 847 C C . THR A 1 109 ? -1.070 -1.828 -7.127 1.00 93.19 109 THR A C 1
ATOM 849 O O . THR A 1 109 ? -0.081 -1.916 -7.853 1.00 93.19 109 THR A O 1
ATOM 852 N N . VAL A 1 110 ? -1.486 -2.861 -6.382 1.00 93.38 110 VAL A N 1
ATOM 853 C CA . VAL A 1 110 ? -0.876 -4.204 -6.428 1.00 93.38 110 VAL A CA 1
ATOM 854 C C . VAL A 1 110 ? -0.984 -4.806 -7.829 1.00 93.38 110 VAL A C 1
ATOM 856 O O . VAL A 1 110 ? 0.015 -5.304 -8.344 1.00 93.38 110 VAL A O 1
ATOM 859 N N . MET A 1 111 ? -2.166 -4.745 -8.453 1.00 92.81 111 MET A N 1
ATOM 860 C CA . MET A 1 111 ? -2.378 -5.279 -9.803 1.00 92.81 111 MET A CA 1
ATOM 861 C C . MET A 1 111 ? -1.507 -4.563 -10.837 1.00 92.81 111 MET A C 1
ATOM 863 O O . MET A 1 111 ? -0.838 -5.222 -11.631 1.00 92.81 111 MET A O 1
ATOM 867 N N . LEU A 1 112 ? -1.459 -3.227 -10.791 1.00 91.94 112 LEU A N 1
ATOM 868 C CA . LEU A 1 112 ? -0.632 -2.430 -11.698 1.00 91.94 112 LEU A CA 1
ATOM 869 C C . LEU A 1 112 ? 0.862 -2.736 -11.522 1.00 91.94 112 LEU A C 1
ATOM 871 O O . LEU A 1 112 ? 1.585 -2.900 -12.508 1.00 91.94 112 LEU A O 1
ATOM 875 N N . TYR A 1 113 ? 1.322 -2.859 -10.273 1.00 91.12 113 TYR A N 1
ATOM 876 C CA . TYR A 1 113 ? 2.702 -3.233 -9.967 1.00 91.12 113 TYR A CA 1
ATOM 877 C C . TYR A 1 113 ? 3.038 -4.624 -10.516 1.00 91.12 113 TYR A C 1
ATOM 879 O O . TYR A 1 113 ? 4.025 -4.777 -11.232 1.00 91.12 113 TYR A O 1
ATOM 887 N N . ALA A 1 114 ? 2.199 -5.627 -10.239 1.00 90.44 114 ALA A N 1
ATOM 888 C CA . ALA A 1 114 ? 2.401 -6.991 -10.719 1.00 90.44 114 ALA A CA 1
ATOM 889 C C . ALA A 1 114 ? 2.425 -7.059 -12.254 1.00 90.44 114 ALA A C 1
ATOM 891 O O . ALA A 1 114 ? 3.342 -7.652 -12.815 1.00 90.44 114 ALA A O 1
ATOM 892 N N . ALA A 1 115 ? 1.482 -6.400 -12.936 1.00 89.38 115 ALA A N 1
ATOM 893 C CA . ALA A 1 115 ? 1.433 -6.356 -14.397 1.00 89.38 115 ALA A CA 1
ATOM 894 C C . ALA A 1 115 ? 2.702 -5.729 -14.996 1.00 89.38 115 ALA A C 1
ATOM 896 O O . ALA A 1 115 ? 3.299 -6.292 -15.913 1.00 89.38 115 ALA A O 1
ATOM 897 N N . THR A 1 116 ? 3.160 -4.609 -14.425 1.00 86.56 116 THR A N 1
ATOM 898 C CA . THR A 1 116 ? 4.384 -3.925 -14.870 1.00 86.56 116 THR A CA 1
ATOM 899 C C . THR A 1 116 ? 5.609 -4.820 -14.678 1.00 86.56 116 THR A C 1
ATOM 901 O O . THR A 1 116 ? 6.426 -4.951 -15.585 1.00 86.56 116 THR A O 1
ATOM 904 N N . LYS A 1 117 ? 5.725 -5.496 -13.528 1.00 84.25 117 LYS A N 1
ATOM 905 C CA . LYS A 1 117 ? 6.858 -6.385 -13.234 1.00 84.25 117 LYS A CA 1
ATOM 906 C C . LYS A 1 117 ? 6.858 -7.670 -14.056 1.00 84.25 117 LYS A C 1
ATOM 908 O O . LYS A 1 117 ? 7.924 -8.101 -14.480 1.00 84.25 117 LYS A O 1
ATOM 913 N N . ILE A 1 118 ? 5.695 -8.252 -14.341 1.00 84.12 118 ILE A N 1
ATOM 914 C CA . ILE A 1 118 ? 5.590 -9.387 -15.269 1.00 84.12 118 ILE A CA 1
ATOM 915 C C . ILE A 1 118 ? 6.037 -8.956 -16.671 1.00 84.12 118 ILE A C 1
ATOM 917 O O . ILE A 1 118 ? 6.841 -9.651 -17.287 1.00 84.12 118 ILE A O 1
ATOM 921 N N . GLY A 1 119 ? 5.589 -7.787 -17.144 1.00 80.44 119 GLY A N 1
ATOM 922 C CA . GLY A 1 119 ? 6.035 -7.225 -18.422 1.00 80.44 119 GLY A CA 1
ATOM 923 C C . GLY A 1 119 ? 7.550 -7.011 -18.480 1.00 80.44 119 GLY A C 1
ATOM 924 O O . GLY A 1 119 ? 8.174 -7.334 -19.489 1.00 80.44 119 GLY A O 1
ATOM 925 N N . GLU A 1 120 ? 8.159 -6.553 -17.383 1.00 77.69 120 GLU A N 1
ATOM 926 C CA . GLU A 1 120 ? 9.615 -6.391 -17.265 1.00 77.69 120 GLU A CA 1
ATOM 927 C C . GLU A 1 120 ? 10.356 -7.726 -17.318 1.00 77.69 120 GLU A C 1
ATOM 929 O O . GLU A 1 120 ? 11.319 -7.846 -18.068 1.00 77.69 120 GLU A O 1
ATOM 934 N N . VAL A 1 121 ? 9.905 -8.738 -16.571 1.00 78.75 121 VAL A N 1
ATOM 935 C CA . VAL A 1 121 ? 10.537 -10.068 -16.570 1.00 78.75 121 VAL A CA 1
ATOM 936 C C . VAL A 1 121 ? 10.499 -10.694 -17.962 1.00 78.75 121 VAL A C 1
ATOM 938 O O . VAL A 1 121 ? 11.516 -11.215 -18.415 1.00 78.75 121 VAL A O 1
ATOM 941 N N . VAL A 1 122 ? 9.355 -10.605 -18.648 1.00 77.25 122 VAL A N 1
ATOM 942 C CA . VAL A 1 122 ? 9.191 -11.138 -20.009 1.00 77.25 122 VAL A CA 1
ATOM 943 C C . VAL A 1 122 ? 10.062 -10.376 -21.010 1.00 77.25 122 VAL A C 1
ATOM 945 O O . VAL A 1 122 ? 10.724 -10.996 -21.835 1.00 77.25 122 VAL A O 1
ATOM 948 N N . SER A 1 123 ? 10.101 -9.044 -20.926 1.00 71.94 123 SER A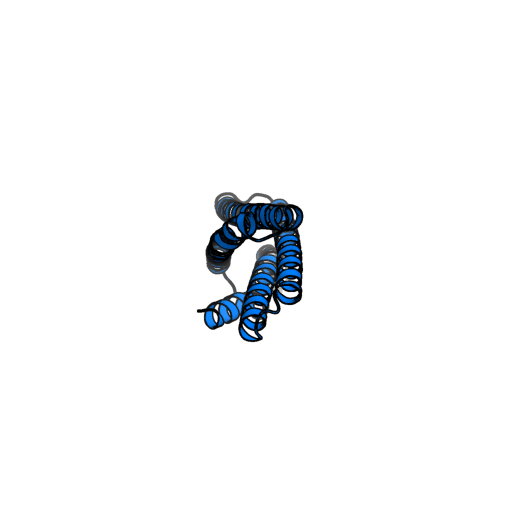 N 1
ATOM 949 C CA . SER A 1 123 ? 10.848 -8.214 -21.884 1.00 71.94 123 SER A CA 1
ATOM 950 C C . SER A 1 123 ? 12.364 -8.304 -21.686 1.00 71.94 123 SER A C 1
ATOM 952 O O . SER A 1 123 ? 13.117 -8.368 -22.654 1.00 71.94 123 SER A O 1
ATOM 954 N N . LEU A 1 124 ? 12.825 -8.328 -20.433 1.00 69.06 124 LEU A N 1
ATOM 955 C CA . LEU A 1 124 ? 14.246 -8.249 -20.076 1.00 69.06 124 LEU A CA 1
ATOM 956 C C . LEU A 1 124 ? 14.892 -9.618 -19.814 1.00 69.06 124 LEU A C 1
ATOM 958 O O . LEU A 1 124 ? 16.071 -9.659 -19.474 1.00 69.06 124 LEU A O 1
ATOM 962 N N . HIS A 1 125 ? 14.149 -10.722 -19.964 1.00 70.75 125 HIS A N 1
ATOM 963 C CA . HIS A 1 125 ? 14.627 -12.088 -19.696 1.00 70.75 125 HIS A CA 1
ATOM 964 C C . HIS A 1 125 ? 15.295 -12.215 -18.316 1.00 70.75 125 HIS A C 1
ATOM 966 O O . HIS A 1 125 ? 16.368 -12.805 -18.170 1.00 70.75 125 HIS A O 1
ATOM 972 N N . LEU A 1 126 ? 14.669 -11.615 -17.298 1.00 71.50 126 LEU A N 1
ATOM 973 C CA . LEU A 1 126 ? 15.220 -11.575 -15.943 1.00 71.50 126 LEU A CA 1
ATOM 974 C C . LEU A 1 126 ? 15.365 -12.982 -15.348 1.00 71.50 126 LEU A C 1
ATOM 976 O O . LEU A 1 126 ? 14.603 -13.901 -15.658 1.00 71.50 126 LEU A O 1
ATOM 980 N N . GLY A 1 127 ? 16.350 -13.143 -14.463 1.00 75.75 127 GLY A N 1
ATOM 981 C CA . GLY A 1 127 ? 16.652 -14.427 -13.841 1.00 75.75 127 GLY A CA 1
ATOM 982 C C . GLY A 1 127 ? 15.572 -14.878 -12.852 1.00 75.75 127 GLY A C 1
ATOM 983 O O . GLY A 1 127 ? 14.792 -14.085 -12.324 1.00 75.75 127 GLY A O 1
ATOM 984 N N . MET A 1 128 ? 15.568 -16.173 -12.520 1.00 79.06 128 MET A N 1
ATOM 985 C CA . MET A 1 128 ? 14.635 -16.766 -11.545 1.00 79.06 128 MET A CA 1
ATOM 986 C C . MET A 1 128 ? 14.658 -16.052 -10.180 1.00 79.06 128 MET A C 1
ATOM 988 O O . MET A 1 128 ? 13.637 -15.971 -9.500 1.00 79.06 128 MET A O 1
ATOM 992 N N . PHE A 1 129 ? 15.810 -15.499 -9.792 1.00 79.19 129 PHE A N 1
ATOM 993 C CA . PHE A 1 129 ? 15.959 -14.725 -8.562 1.00 79.19 129 PHE A CA 1
ATOM 994 C C . PHE A 1 129 ? 15.101 -13.448 -8.555 1.00 79.19 129 PHE A C 1
ATOM 996 O O . PHE A 1 129 ? 14.402 -13.191 -7.573 1.00 79.19 129 PHE A O 1
ATOM 1003 N N . ASP A 1 130 ? 15.088 -12.691 -9.654 1.00 78.56 130 ASP A N 1
ATOM 1004 C CA . ASP A 1 130 ? 14.302 -11.457 -9.769 1.00 78.56 130 ASP A CA 1
ATOM 1005 C C . ASP A 1 130 ? 12.805 -11.761 -9.723 1.00 78.56 130 ASP A C 1
ATOM 1007 O O . ASP A 1 130 ? 12.041 -11.087 -9.030 1.00 78.56 130 ASP A O 1
ATOM 1011 N N . PHE A 1 131 ? 12.389 -12.842 -10.388 1.00 80.50 131 PHE A N 1
ATOM 1012 C CA . PHE A 1 131 ? 11.008 -13.313 -10.351 1.00 80.50 131 PHE A CA 1
ATOM 1013 C C . PHE A 1 131 ? 10.556 -13.683 -8.930 1.00 80.50 131 PHE A C 1
ATOM 1015 O O . PHE A 1 131 ? 9.462 -13.297 -8.502 1.00 80.50 131 PHE A O 1
ATOM 1022 N N . LEU A 1 132 ? 11.395 -14.397 -8.171 1.00 85.12 132 LEU A N 1
ATOM 1023 C CA . LEU A 1 132 ? 11.109 -14.747 -6.777 1.00 85.12 132 LEU A CA 1
ATOM 1024 C C . LEU A 1 132 ? 11.018 -13.502 -5.889 1.00 85.12 132 LEU A C 1
ATOM 1026 O O . LEU A 1 132 ? 10.109 -13.405 -5.062 1.00 85.12 132 LEU A O 1
ATOM 1030 N N . LEU A 1 133 ? 11.919 -12.535 -6.078 1.00 84.31 133 LEU A N 1
ATOM 1031 C CA . LEU A 1 133 ? 11.910 -11.279 -5.332 1.00 84.31 133 LEU A CA 1
ATOM 1032 C C . LEU A 1 133 ? 10.635 -10.470 -5.611 1.00 84.31 133 LEU A C 1
ATOM 1034 O O . LEU A 1 133 ? 9.960 -10.046 -4.671 1.00 84.31 133 LEU A O 1
ATOM 1038 N N . ILE A 1 134 ? 10.271 -10.308 -6.885 1.00 84.75 134 ILE A N 1
ATOM 1039 C CA . ILE A 1 134 ? 9.039 -9.631 -7.318 1.00 84.75 134 ILE A CA 1
ATOM 1040 C C . ILE A 1 134 ? 7.816 -10.319 -6.708 1.00 84.75 134 ILE A C 1
ATOM 1042 O O . ILE A 1 134 ? 6.965 -9.659 -6.109 1.00 84.75 134 ILE A O 1
ATOM 1046 N N . SER A 1 135 ? 7.747 -11.647 -6.805 1.00 86.94 135 SER A N 1
ATOM 1047 C CA . SER A 1 135 ? 6.635 -12.438 -6.268 1.00 86.94 135 SER A CA 1
ATOM 1048 C C . SER A 1 135 ? 6.507 -12.277 -4.752 1.00 86.94 135 SER A C 1
ATOM 1050 O O . SER A 1 135 ? 5.404 -12.092 -4.237 1.00 86.94 135 SER A O 1
ATOM 1052 N N . ALA A 1 136 ? 7.631 -12.269 -4.029 1.00 89.06 136 ALA A N 1
ATOM 1053 C CA . ALA A 1 136 ? 7.648 -12.039 -2.588 1.00 89.06 136 ALA A CA 1
ATOM 1054 C C . ALA A 1 136 ? 7.162 -10.627 -2.220 1.00 89.06 136 ALA A C 1
ATOM 1056 O O . ALA A 1 136 ? 6.420 -10.469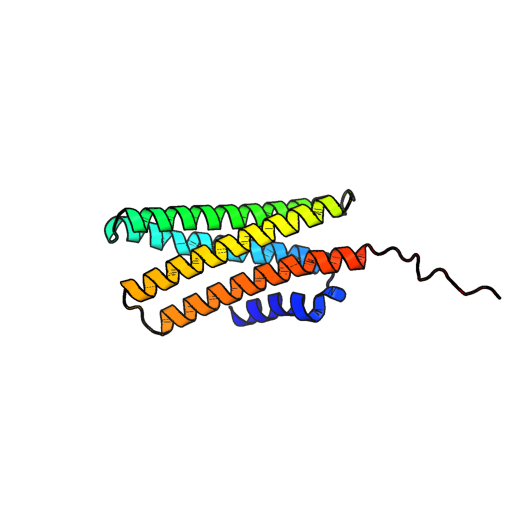 -1.250 1.00 89.06 136 ALA A O 1
ATOM 1057 N N . VAL A 1 137 ? 7.534 -9.602 -2.993 1.00 90.00 137 VAL A N 1
ATOM 1058 C CA . VAL A 1 137 ? 7.070 -8.221 -2.786 1.00 90.00 137 VAL A CA 1
ATOM 1059 C C . VAL A 1 137 ? 5.567 -8.093 -3.041 1.00 90.00 137 VAL A C 1
ATOM 1061 O O . VAL A 1 137 ? 4.855 -7.510 -2.220 1.00 90.00 137 VAL A O 1
ATOM 1064 N N . VAL A 1 138 ? 5.066 -8.676 -4.134 1.00 91.50 138 VAL A N 1
ATOM 1065 C CA . VAL A 1 138 ? 3.631 -8.692 -4.459 1.00 91.50 138 VAL A CA 1
ATOM 1066 C C . VAL A 1 138 ? 2.845 -9.403 -3.360 1.00 91.50 138 VAL A C 1
ATOM 1068 O O . VAL A 1 138 ? 1.881 -8.842 -2.841 1.00 91.50 138 VAL A O 1
ATOM 1071 N N . ALA A 1 139 ? 3.288 -10.590 -2.940 1.00 92.69 139 ALA A N 1
ATOM 1072 C CA . ALA A 1 139 ? 2.651 -11.341 -1.862 1.00 92.69 139 ALA A CA 1
ATOM 1073 C C . ALA A 1 139 ? 2.638 -10.555 -0.541 1.00 92.69 139 ALA A C 1
ATOM 1075 O O . ALA A 1 139 ? 1.619 -10.521 0.150 1.00 92.69 139 ALA A O 1
ATOM 1076 N N . LEU A 1 140 ? 3.733 -9.864 -0.209 1.00 92.56 140 LEU A N 1
ATOM 1077 C CA . LEU A 1 140 ? 3.799 -9.020 0.982 1.00 92.56 140 LEU A CA 1
ATOM 1078 C C . LEU A 1 140 ? 2.804 -7.853 0.911 1.00 92.56 140 LEU A C 1
ATOM 1080 O O . LEU A 1 140 ? 2.136 -7.559 1.903 1.00 92.56 140 LEU A O 1
ATOM 1084 N N . LYS A 1 141 ? 2.671 -7.205 -0.253 1.00 92.06 141 LYS A N 1
ATOM 1085 C CA . LYS A 1 141 ? 1.716 -6.105 -0.445 1.00 92.06 141 LYS A CA 1
ATOM 1086 C C . LYS A 1 141 ? 0.268 -6.609 -0.390 1.00 92.06 141 LYS A C 1
ATOM 1088 O O . LYS A 1 141 ? -0.553 -5.968 0.257 1.00 92.06 141 LYS A O 1
ATOM 1093 N N . ILE A 1 142 ? -0.034 -7.785 -0.949 1.00 94.00 142 ILE A N 1
ATOM 1094 C CA . ILE A 1 142 ? -1.349 -8.441 -0.808 1.00 94.00 142 ILE A CA 1
ATOM 1095 C C . ILE A 1 142 ? -1.668 -8.689 0.668 1.00 94.00 142 ILE A C 1
ATOM 1097 O O . ILE A 1 142 ? 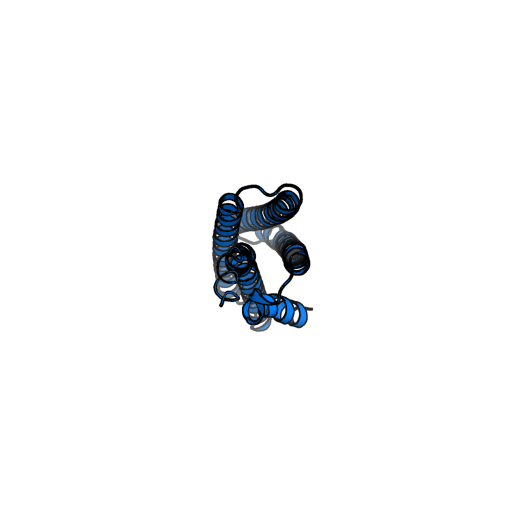-2.724 -8.278 1.142 1.00 94.00 142 ILE A O 1
ATOM 1101 N N . LEU A 1 143 ? -0.749 -9.305 1.418 1.00 93.75 143 LEU A N 1
ATOM 1102 C CA . LEU A 1 143 ? -0.947 -9.555 2.849 1.00 93.75 143 LEU A CA 1
ATOM 1103 C C . LEU A 1 143 ? -1.183 -8.263 3.629 1.00 93.75 143 LEU A C 1
ATOM 1105 O O . LEU A 1 143 ? -2.054 -8.228 4.495 1.00 93.75 143 LEU A O 1
ATOM 1109 N N . ARG A 1 144 ? -0.454 -7.194 3.296 1.00 94.06 144 ARG A N 1
ATOM 1110 C CA . ARG A 1 144 ? -0.661 -5.868 3.885 1.00 94.06 144 ARG A CA 1
ATOM 1111 C C . ARG A 1 144 ? -2.074 -5.349 3.613 1.00 94.06 144 ARG A C 1
ATOM 1113 O O . ARG A 1 144 ? -2.723 -4.868 4.536 1.00 94.06 144 ARG A O 1
ATOM 1120 N N . VAL A 1 145 ? -2.560 -5.445 2.376 1.00 94.56 145 VAL A N 1
ATOM 1121 C CA . VAL A 1 145 ? -3.917 -5.003 2.002 1.00 94.56 145 VAL A CA 1
ATOM 1122 C C . VAL A 1 145 ? -4.982 -5.803 2.748 1.00 94.56 145 VAL A C 1
ATOM 1124 O O . VAL A 1 145 ? -5.896 -5.220 3.327 1.00 94.56 145 VAL A O 1
ATOM 1127 N N . MET A 1 146 ? -4.823 -7.124 2.811 1.00 94.06 146 MET A N 1
ATOM 1128 C CA . MET A 1 146 ? -5.741 -8.006 3.534 1.00 94.06 146 MET A CA 1
ATOM 1129 C C . MET A 1 146 ? -5.740 -7.714 5.044 1.00 94.06 146 MET A C 1
ATOM 1131 O O . MET A 1 146 ? -6.799 -7.690 5.666 1.00 94.06 146 MET A O 1
ATOM 1135 N N . ALA A 1 147 ? -4.572 -7.445 5.637 1.00 93.12 147 ALA A N 1
ATOM 1136 C CA . ALA A 1 147 ? -4.455 -7.081 7.050 1.00 93.12 147 ALA A CA 1
ATOM 1137 C C . ALA A 1 147 ? -5.124 -5.730 7.362 1.00 93.12 147 ALA A C 1
ATOM 1139 O O . ALA A 1 147 ? -5.689 -5.545 8.433 1.00 93.12 147 ALA A O 1
ATOM 1140 N N . ILE A 1 148 ? -5.105 -4.777 6.427 1.00 93.75 148 ILE A N 1
ATOM 1141 C CA . ILE A 1 148 ? -5.866 -3.528 6.574 1.00 93.75 148 ILE A CA 1
ATOM 1142 C C . ILE A 1 148 ? -7.365 -3.803 6.456 1.00 93.75 148 ILE A C 1
ATOM 1144 O O . ILE A 1 148 ? -8.143 -3.266 7.238 1.00 93.75 148 ILE A O 1
ATOM 1148 N N . ALA A 1 149 ? -7.781 -4.665 5.528 1.00 94.06 149 ALA A N 1
ATOM 1149 C CA . ALA A 1 149 ? -9.184 -5.043 5.387 1.00 94.06 149 ALA A CA 1
ATOM 1150 C C . ALA A 1 149 ? -9.735 -5.732 6.650 1.00 94.06 149 ALA A C 1
ATOM 1152 O O . ALA A 1 149 ? -10.895 -5.526 7.006 1.00 94.06 149 ALA A O 1
ATOM 1153 N N . SER A 1 150 ? -8.907 -6.479 7.392 1.00 93.06 150 SER A N 1
ATOM 1154 C CA . SER A 1 150 ? -9.335 -7.104 8.651 1.00 93.06 150 SER A CA 1
ATOM 1155 C C . SER A 1 150 ? -9.687 -6.087 9.747 1.00 93.06 150 SER A C 1
ATOM 1157 O O . SER A 1 150 ? -10.410 -6.432 10.682 1.00 93.06 150 SER A O 1
ATOM 1159 N N . PHE A 1 151 ? -9.248 -4.827 9.630 1.00 91.56 151 PHE A N 1
ATOM 1160 C CA . PHE A 1 151 ? -9.645 -3.752 10.544 1.00 91.56 151 PHE A CA 1
ATOM 1161 C C . PHE A 1 151 ? -11.154 -3.477 10.506 1.00 91.56 151 PHE A C 1
ATOM 1163 O O . PHE A 1 151 ? -11.750 -3.226 11.549 1.00 91.56 151 PHE A O 1
ATOM 1170 N N . GLU A 1 152 ? -11.800 -3.595 9.341 1.00 90.19 152 GLU A N 1
ATOM 1171 C CA . GLU A 1 152 ? -13.261 -3.470 9.236 1.00 90.19 152 GLU A CA 1
ATOM 1172 C C . GLU A 1 152 ? -13.964 -4.547 10.073 1.00 90.19 152 GLU A C 1
ATOM 1174 O O . GLU A 1 152 ? -14.880 -4.254 10.842 1.00 90.19 152 GLU A O 1
ATOM 1179 N N . SER A 1 153 ? -13.513 -5.800 9.957 1.00 88.06 153 SER A N 1
ATOM 1180 C CA . SER A 1 153 ? -14.070 -6.900 10.748 1.00 88.06 153 SER A CA 1
ATOM 1181 C C . SER A 1 153 ? -13.869 -6.674 12.244 1.00 88.06 153 SER A C 1
ATOM 1183 O O . SER A 1 153 ? -14.747 -7.025 13.028 1.00 88.06 153 SER A O 1
ATOM 1185 N N . TRP A 1 154 ? -12.724 -6.121 12.642 1.00 91.06 154 TRP A N 1
ATOM 1186 C CA . TRP A 1 154 ? -12.443 -5.814 14.038 1.00 91.06 154 TRP A CA 1
ATOM 1187 C C . TRP A 1 154 ? -13.343 -4.690 14.566 1.00 91.06 154 TRP A C 1
ATOM 1189 O O . TRP A 1 154 ? -13.966 -4.870 15.609 1.00 91.06 154 TRP A O 1
ATOM 1199 N N . LEU A 1 155 ? -13.495 -3.587 13.820 1.00 85.94 155 LEU A N 1
ATOM 1200 C CA . LEU A 1 155 ? -14.387 -2.475 14.178 1.00 85.94 155 LEU A CA 1
ATOM 1201 C C . LEU A 1 155 ? -15.826 -2.959 14.386 1.00 85.94 155 LEU A C 1
ATOM 1203 O O . LEU A 1 155 ? -16.432 -2.684 15.417 1.00 85.94 155 LEU A O 1
ATOM 1207 N N . ASN A 1 156 ? -16.337 -3.770 13.457 1.00 82.44 156 ASN A N 1
ATOM 1208 C CA . ASN A 1 156 ? -17.693 -4.321 13.528 1.00 82.44 156 ASN A CA 1
ATOM 1209 C C . ASN A 1 156 ? -17.926 -5.254 14.730 1.00 82.44 156 ASN A C 1
ATOM 1211 O O . ASN A 1 156 ? -19.075 -5.504 15.089 1.00 82.44 156 ASN A O 1
ATOM 1215 N N . VAL A 1 157 ? -16.871 -5.826 15.319 1.00 81.69 157 VAL A N 1
ATOM 1216 C CA . VAL A 1 157 ? -16.963 -6.654 16.533 1.00 81.69 157 VAL A CA 1
ATOM 1217 C C . VAL A 1 157 ? -16.786 -5.795 17.781 1.00 81.69 157 VAL A C 1
ATOM 1219 O O . VAL A 1 157 ? -17.561 -5.945 18.722 1.00 81.69 157 VAL A O 1
ATOM 1222 N N . ALA A 1 158 ? -15.815 -4.882 17.776 1.00 74.50 158 ALA A N 1
ATOM 1223 C CA . ALA A 1 158 ? -15.534 -3.973 18.883 1.00 74.50 158 ALA A CA 1
ATOM 1224 C C . ALA A 1 158 ? -16.709 -3.026 19.181 1.00 74.50 158 ALA A C 1
ATOM 1226 O O . ALA A 1 158 ? -16.917 -2.648 20.331 1.00 74.50 158 ALA A O 1
ATOM 1227 N N . GLU A 1 159 ? -17.500 -2.680 18.164 1.00 67.44 159 GLU A N 1
ATOM 1228 C CA . GLU A 1 159 ? -18.646 -1.776 18.286 1.00 67.44 159 GLU A CA 1
ATOM 1229 C C . GLU A 1 159 ? -19.995 -2.475 18.422 1.00 67.44 159 GLU A C 1
ATOM 1231 O O . GLU A 1 159 ? -21.004 -1.796 18.610 1.00 67.44 159 GLU A O 1
ATOM 1236 N N . ARG A 1 160 ? -20.054 -3.816 18.367 1.00 59.88 160 ARG A N 1
ATOM 1237 C CA . ARG A 1 160 ? -21.286 -4.516 18.747 1.00 59.88 160 ARG A CA 1
ATOM 1238 C C . ARG A 1 160 ? -21.534 -4.218 20.221 1.00 59.88 160 ARG A C 1
ATOM 1240 O O . ARG A 1 160 ? -20.762 -4.673 21.068 1.00 59.88 160 ARG A O 1
ATOM 1247 N N . PRO A 1 161 ? -22.587 -3.459 20.553 1.00 48.09 161 PRO A N 1
ATOM 1248 C CA . PRO A 1 161 ? -22.804 -3.063 21.924 1.00 48.09 161 PRO A CA 1
ATOM 1249 C C . PRO A 1 161 ? -23.092 -4.321 22.750 1.00 48.09 161 PRO A C 1
ATOM 1251 O O . PRO A 1 161 ? -23.698 -5.281 22.266 1.00 48.09 161 PRO A O 1
ATOM 1254 N N . LEU A 1 162 ? -22.687 -4.303 24.019 1.00 49.09 162 LEU A N 1
ATOM 1255 C CA . LEU A 1 162 ? -22.956 -5.311 25.056 1.00 49.09 162 LEU A CA 1
ATOM 1256 C C . LEU A 1 162 ? -24.464 -5.564 25.321 1.00 49.09 162 LEU A C 1
ATOM 1258 O O . LEU A 1 162 ? -24.821 -6.108 26.360 1.00 49.09 162 LEU A O 1
ATOM 1262 N N . VAL A 1 163 ? -25.363 -5.225 24.392 1.00 46.22 163 VAL A N 1
ATOM 1263 C CA . VAL A 1 163 ? -26.825 -5.384 24.479 1.00 46.22 163 VAL A CA 1
ATOM 1264 C C . VAL A 1 163 ? -27.240 -6.853 24.653 1.00 46.22 163 VAL A C 1
ATOM 1266 O O . VAL A 1 163 ? -28.322 -7.125 25.157 1.00 46.22 163 VAL A O 1
ATOM 1269 N N . VAL A 1 164 ? -26.372 -7.823 24.338 1.00 49.28 164 VAL A N 1
ATOM 1270 C CA . VAL A 1 164 ? -26.660 -9.259 24.542 1.00 49.28 164 VAL A CA 1
ATOM 1271 C C . VAL A 1 164 ? -26.130 -9.806 25.882 1.00 49.28 164 VAL A C 1
ATOM 1273 O O . VAL A 1 164 ? -26.515 -10.897 26.286 1.00 49.28 164 VAL A O 1
ATOM 1276 N N . ARG A 1 165 ? -25.313 -9.059 26.643 1.00 44.69 165 ARG A N 1
ATOM 1277 C CA . ARG A 1 165 ? -24.881 -9.468 28.004 1.00 44.69 165 ARG A CA 1
ATOM 1278 C C . ARG A 1 165 ? -25.737 -8.861 29.124 1.00 44.69 165 ARG A C 1
ATOM 1280 O O . ARG A 1 165 ? -25.306 -8.806 30.268 1.00 44.69 165 ARG A O 1
ATOM 1287 N N . GLY A 1 166 ? -26.949 -8.424 28.789 1.00 46.62 166 GLY A N 1
ATOM 1288 C CA . GLY A 1 166 ? -27.931 -7.863 29.719 1.00 46.62 166 GLY A CA 1
ATOM 1289 C C . GLY A 1 166 ? -29.224 -8.671 29.834 1.00 46.62 166 GLY A C 1
ATOM 1290 O O . GLY A 1 166 ? -30.243 -8.097 30.197 1.00 46.62 166 GLY A O 1
ATOM 1291 N N . VAL A 1 167 ? -29.235 -9.969 29.502 1.00 47.72 167 VAL A N 1
ATOM 1292 C CA . VAL A 1 167 ? -30.448 -10.796 29.630 1.00 47.72 167 VAL A CA 1
ATOM 1293 C C . VAL A 1 167 ? -30.160 -12.077 30.419 1.00 47.72 167 VAL A C 1
ATOM 1295 O O . VAL A 1 167 ? -29.555 -13.015 29.907 1.00 47.72 167 VAL A O 1
ATOM 1298 N N . ARG A 1 168 ? -30.693 -12.075 31.653 1.00 43.41 168 ARG A N 1
ATOM 1299 C CA . ARG A 1 168 ? -30.815 -13.129 32.687 1.00 43.41 168 ARG A CA 1
ATOM 1300 C C . ARG A 1 168 ? -29.749 -13.183 33.785 1.00 43.41 168 ARG A C 1
ATOM 1302 O O . ARG A 1 168 ? -28.953 -14.108 33.866 1.00 43.41 168 ARG A O 1
ATOM 1309 N N . ALA A 1 169 ? -29.894 -12.259 34.731 1.00 40.03 169 ALA A N 1
ATOM 1310 C CA . ALA A 1 169 ? -29.785 -12.572 36.156 1.00 40.03 169 ALA A CA 1
ATOM 1311 C C . ALA A 1 169 ? -30.939 -11.881 36.911 1.00 40.03 169 ALA A C 1
ATOM 1313 O O . ALA A 1 169 ? -30.733 -10.965 37.694 1.00 40.03 169 ALA A O 1
ATOM 1314 N N . GLN A 1 170 ? -32.171 -12.275 36.587 1.00 43.00 170 GLN A N 1
ATOM 1315 C CA . GLN A 1 170 ? -33.371 -12.061 37.402 1.00 43.00 170 GLN A CA 1
ATOM 1316 C C . GLN A 1 170 ? -34.269 -13.273 37.148 1.00 43.00 170 GLN A C 1
ATOM 1318 O O . GLN A 1 170 ? -34.837 -13.377 36.062 1.00 43.00 170 GLN A O 1
ATOM 1323 N N . VAL A 1 171 ? -34.196 -14.286 38.012 1.00 41.44 171 VAL A N 1
ATOM 1324 C CA . VAL A 1 171 ? -35.179 -14.677 39.045 1.00 41.44 171 VAL A CA 1
ATOM 1325 C C . VAL A 1 171 ? -34.499 -15.738 39.907 1.00 41.44 171 VAL A C 1
ATOM 1327 O O . VAL A 1 171 ? -33.884 -16.651 39.314 1.00 41.44 171 VAL A O 1
#

Sequence (171 aa):
MCVRAFAYYSSFLSQTQSKTREDFIELFARALILDVILFLVQIPSVVIGVEFLDPSWVLVRVILLAFLLADAIAIAALRCKVLAYYNSPNPAAGLVCVVRFVVGWSATTVMLYAATKIGEVVSLHLGMFDFLLISAVVALKILRVMAIASFESWLNVAERPLVVRGVRAQV

Radius of gyration: 19.65 Å; chains: 1; bounding box: 53×29×64 Å

Foldseek 3Di:
DLVVLLVLLVCCVVPVQVDDLVSVLVLLVVLLVLLVVVLVVLVVVLVVCVVPHDVVLSVLSVVLSVLSVVLSVLSVVLSVVSVVCVVPPDPCVVSLVSLVVSLVSLVVSLVSQLVSQVVCCVVVVDDPVSVVVSVSSSVSSVSSSVSSNSVSVNCVVVPPDCPVVPPDPDD

pLDDT: mean 84.53, std 12.62, range [40.03, 95.38]